Protein AF-A0A535J1W7-F1 (afdb_monomer)

Structure (mmCIF, N/CA/C/O backbone):
data_AF-A0A535J1W7-F1
#
_entry.id   AF-A0A535J1W7-F1
#
loop_
_atom_site.group_PDB
_atom_site.id
_atom_site.type_symbol
_atom_site.label_atom_id
_atom_site.label_alt_id
_atom_site.label_comp_id
_atom_site.label_asym_id
_atom_site.label_entity_id
_atom_site.label_seq_id
_atom_site.pdbx_PDB_ins_code
_atom_site.Cartn_x
_atom_site.Cartn_y
_atom_site.Cartn_z
_atom_site.occupancy
_atom_site.B_iso_or_equiv
_atom_site.auth_seq_id
_atom_site.auth_comp_id
_atom_site.auth_asym_id
_atom_site.auth_atom_id
_atom_site.pdbx_PDB_model_num
ATOM 1 N N . MET A 1 1 ? 0.286 21.552 0.165 1.00 42.44 1 MET A N 1
ATOM 2 C CA . MET A 1 1 ? -0.221 20.224 0.561 1.00 42.44 1 MET A CA 1
ATOM 3 C C . MET A 1 1 ? 0.579 19.202 -0.212 1.00 42.44 1 MET A C 1
ATOM 5 O O . MET A 1 1 ? 0.486 19.182 -1.432 1.00 42.44 1 MET A O 1
ATOM 9 N N . THR A 1 2 ? 1.452 18.462 0.459 1.00 53.16 2 THR A N 1
ATOM 10 C CA . THR A 1 2 ? 2.252 17.411 -0.177 1.00 53.16 2 THR A CA 1
ATOM 11 C C . THR A 1 2 ? 1.302 16.266 -0.505 1.00 53.16 2 THR A C 1
ATOM 13 O O . THR A 1 2 ? 0.638 15.758 0.391 1.00 53.16 2 THR A O 1
ATOM 16 N N . VAL A 1 3 ? 1.141 15.932 -1.783 1.00 57.88 3 VAL A N 1
ATOM 17 C CA . VAL A 1 3 ? 0.256 14.837 -2.194 1.00 57.88 3 VAL A CA 1
ATOM 18 C C . VAL A 1 3 ? 0.990 13.526 -1.925 1.00 57.88 3 VAL A C 1
ATOM 20 O O . VAL A 1 3 ? 2.081 13.322 -2.459 1.00 57.88 3 VAL A O 1
ATOM 23 N N . ASP A 1 4 ? 0.421 12.660 -1.088 1.00 74.56 4 ASP A N 1
ATOM 24 C CA . ASP A 1 4 ? 0.937 11.307 -0.886 1.00 74.56 4 ASP A CA 1
ATOM 25 C C . ASP A 1 4 ? 0.545 10.434 -2.090 1.00 74.56 4 ASP A C 1
ATOM 27 O O . ASP A 1 4 ? -0.638 10.255 -2.388 1.00 74.56 4 ASP A O 1
ATOM 31 N N . LEU A 1 5 ? 1.533 9.898 -2.807 1.00 85.44 5 LEU A N 1
ATOM 32 C CA . LEU A 1 5 ? 1.308 8.945 -3.895 1.00 85.44 5 LEU A CA 1
ATOM 33 C C . LEU A 1 5 ? 1.336 7.513 -3.352 1.00 85.44 5 LEU A C 1
ATOM 35 O O . LEU A 1 5 ? 2.269 7.126 -2.644 1.00 85.44 5 LEU A O 1
ATOM 39 N N . LEU A 1 6 ? 0.345 6.703 -3.729 1.00 90.12 6 LEU A N 1
ATOM 40 C CA . LEU A 1 6 ? 0.292 5.282 -3.387 1.00 90.12 6 LEU A CA 1
ATOM 41 C C . LEU A 1 6 ? 0.678 4.417 -4.580 1.00 90.12 6 LEU A C 1
ATOM 43 O O . LEU A 1 6 ? -0.011 4.401 -5.601 1.00 90.12 6 LEU A O 1
ATOM 47 N N . GLN A 1 7 ? 1.718 3.611 -4.399 1.00 91.75 7 GLN A N 1
ATOM 48 C CA . GLN A 1 7 ? 2.090 2.577 -5.352 1.00 91.75 7 GLN A CA 1
ATOM 49 C C . GLN A 1 7 ? 1.651 1.217 -4.809 1.00 91.75 7 GLN A C 1
ATOM 51 O O . GLN A 1 7 ? 2.288 0.653 -3.918 1.00 91.75 7 GLN A O 1
ATOM 56 N N . CYS A 1 8 ? 0.517 0.730 -5.316 1.00 92.44 8 CYS A N 1
ATOM 57 C CA . CYS A 1 8 ? -0.108 -0.511 -4.866 1.00 92.44 8 CYS A CA 1
ATOM 58 C C . CYS A 1 8 ? 0.369 -1.720 -5.677 1.00 92.44 8 CYS A C 1
ATOM 60 O O . CYS A 1 8 ? 0.483 -1.637 -6.904 1.00 92.44 8 CYS A O 1
ATOM 62 N N . PHE A 1 9 ? 0.592 -2.829 -4.974 1.00 91.06 9 PHE A N 1
ATOM 63 C CA . PHE A 1 9 ? 0.962 -4.131 -5.510 1.00 91.06 9 PHE A CA 1
ATOM 64 C C . PHE A 1 9 ? -0.003 -5.204 -4.972 1.00 91.06 9 PHE A C 1
ATOM 66 O O . PHE A 1 9 ? -0.210 -5.256 -3.752 1.00 91.06 9 PHE A O 1
ATOM 73 N N . PRO A 1 10 ? -0.561 -6.065 -5.839 1.00 90.81 10 PRO A N 1
ATOM 74 C CA . PRO A 1 10 ? -0.296 -6.137 -7.279 1.00 90.81 10 PRO A CA 1
ATOM 75 C C . PRO A 1 10 ? -0.945 -4.970 -8.058 1.00 90.81 10 PRO A C 1
ATOM 77 O O . PRO A 1 10 ? -1.846 -4.293 -7.561 1.00 90.81 10 PRO A O 1
ATOM 80 N N . HIS A 1 11 ? -0.404 -4.644 -9.237 1.00 86.62 11 HIS A N 1
ATOM 81 C CA . HIS A 1 11 ? -0.800 -3.439 -9.986 1.00 86.62 11 HIS A CA 1
ATOM 82 C C . HIS A 1 11 ? -2.180 -3.546 -10.647 1.00 86.62 11 HIS A C 1
ATOM 84 O O . HIS A 1 11 ? -2.820 -2.519 -10.880 1.00 86.62 11 HIS A O 1
ATOM 90 N N . ASP A 1 12 ? -2.610 -4.769 -10.924 1.00 86.94 12 ASP A N 1
ATOM 91 C CA . ASP A 1 12 ? -3.843 -5.181 -11.591 1.00 86.94 12 ASP A CA 1
ATOM 92 C C . ASP A 1 12 ? -5.008 -5.436 -10.618 1.00 86.94 12 ASP A C 1
ATOM 94 O O . ASP A 1 12 ? -6.067 -5.897 -11.036 1.00 86.94 12 ASP A O 1
ATOM 98 N N . ASP A 1 13 ? -4.854 -5.087 -9.335 1.00 91.06 13 ASP A N 1
ATOM 99 C CA . ASP A 1 13 ? -5.930 -5.121 -8.341 1.00 91.06 13 ASP A CA 1
ATOM 100 C C . ASP A 1 13 ? -6.522 -3.711 -8.108 1.00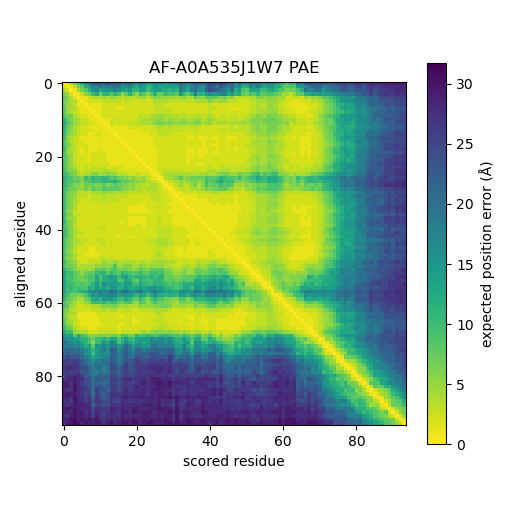 91.06 13 ASP A C 1
ATOM 102 O O . ASP A 1 13 ? -6.076 -2.962 -7.223 1.00 91.06 13 ASP A O 1
ATOM 106 N N . PRO A 1 14 ? -7.539 -3.301 -8.895 1.00 92.94 14 PRO A N 1
ATOM 107 C CA . PRO A 1 14 ? -8.156 -1.986 -8.757 1.00 92.94 14 PRO A CA 1
ATOM 108 C C . PRO A 1 14 ? -8.968 -1.844 -7.463 1.00 92.94 14 PRO A C 1
ATOM 110 O O . PRO A 1 14 ? -9.084 -0.734 -6.941 1.00 92.94 14 PRO A O 1
ATOM 113 N N . ALA A 1 15 ? -9.513 -2.938 -6.920 1.00 94.50 15 ALA A N 1
ATOM 114 C CA . ALA A 1 15 ? -10.317 -2.909 -5.699 1.00 94.50 15 ALA A CA 1
ATOM 115 C C . ALA A 1 15 ? -9.446 -2.597 -4.474 1.00 94.50 15 ALA A C 1
ATOM 117 O O . ALA A 1 15 ? -9.803 -1.761 -3.632 1.00 94.50 15 ALA A O 1
ATOM 118 N N . PHE A 1 16 ? -8.263 -3.209 -4.411 1.00 94.44 16 PHE A N 1
ATOM 119 C CA . PHE A 1 16 ? -7.268 -2.917 -3.390 1.00 94.44 16 PHE A CA 1
ATOM 120 C C . PHE A 1 16 ? -6.772 -1.473 -3.479 1.00 94.44 16 PHE A C 1
ATOM 122 O O . PHE A 1 16 ? -6.788 -0.755 -2.474 1.00 94.44 16 PHE A O 1
ATOM 129 N N . ARG A 1 17 ? -6.414 -1.013 -4.686 1.00 94.81 17 ARG A N 1
ATOM 130 C CA . ARG A 1 17 ? -5.989 0.375 -4.924 1.00 94.81 17 ARG A CA 1
ATOM 131 C C . ARG A 1 17 ? -7.051 1.374 -4.461 1.00 94.81 17 ARG A C 1
ATOM 133 O O . ARG A 1 17 ? -6.745 2.269 -3.675 1.00 94.81 17 ARG A O 1
ATOM 140 N N . ALA A 1 18 ? -8.303 1.188 -4.876 1.00 94.62 18 ALA A N 1
ATOM 141 C CA . ALA A 1 18 ? -9.403 2.070 -4.494 1.00 94.62 18 ALA A CA 1
ATOM 142 C C . ALA A 1 18 ? -9.630 2.094 -2.973 1.00 94.62 18 ALA A C 1
ATOM 144 O O . ALA A 1 18 ? -9.902 3.154 -2.402 1.00 94.62 18 ALA A O 1
ATOM 145 N N . SER A 1 19 ? -9.475 0.947 -2.304 1.00 94.81 19 SER A N 1
ATOM 146 C CA 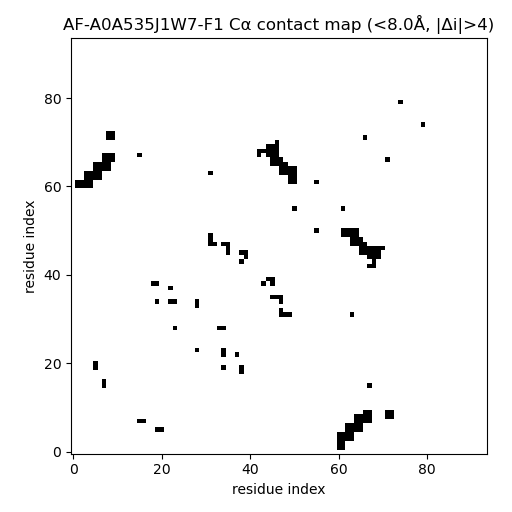. SER A 1 19 ? -9.565 0.845 -0.843 1.00 94.81 19 SER A CA 1
ATOM 147 C C . SER A 1 19 ? -8.463 1.658 -0.153 1.00 94.81 19 SER A C 1
ATOM 149 O O . SER A 1 19 ? -8.750 2.450 0.747 1.00 94.81 19 SER A O 1
ATOM 151 N N . ALA A 1 20 ? -7.211 1.505 -0.594 1.00 93.56 20 ALA A N 1
ATOM 152 C CA . ALA A 1 20 ? -6.065 2.217 -0.030 1.00 93.56 20 ALA A CA 1
ATOM 153 C C . ALA A 1 20 ? -6.174 3.736 -0.235 1.00 93.56 20 ALA A C 1
ATOM 155 O O . ALA A 1 20 ? -5.998 4.506 0.710 1.00 93.56 20 ALA A O 1
ATOM 156 N N . GLU A 1 21 ? -6.543 4.170 -1.439 1.00 92.44 21 GLU A N 1
ATOM 157 C CA . GLU A 1 21 ? -6.744 5.586 -1.743 1.00 92.44 21 GLU A CA 1
ATOM 158 C C . GLU A 1 21 ? -7.919 6.198 -0.973 1.00 92.44 21 GLU A C 1
ATOM 160 O O . GLU A 1 21 ? -7.846 7.344 -0.536 1.00 92.44 21 GLU A O 1
ATOM 165 N N . THR A 1 22 ? -9.010 5.451 -0.784 1.00 92.88 22 THR A N 1
ATOM 166 C CA . THR A 1 22 ? -10.159 5.926 -0.000 1.00 92.88 22 THR A CA 1
ATOM 167 C C . THR A 1 22 ? -9.766 6.156 1.453 1.00 92.88 22 THR A C 1
ATOM 169 O O . THR A 1 22 ? -10.100 7.198 2.014 1.00 92.88 22 THR A O 1
ATOM 172 N N . LEU A 1 23 ? -8.998 5.236 2.044 1.00 91.88 23 LEU A N 1
ATOM 173 C CA . LEU A 1 23 ? -8.472 5.404 3.398 1.00 91.88 23 LEU A CA 1
ATOM 174 C C . LEU A 1 23 ? -7.558 6.629 3.500 1.00 91.88 23 LEU A C 1
ATOM 176 O O . LEU A 1 23 ? -7.723 7.417 4.429 1.00 91.88 23 LEU A O 1
ATOM 180 N N . LEU A 1 24 ? -6.668 6.831 2.525 1.00 88.12 24 LEU A N 1
ATOM 181 C CA . LEU A 1 24 ? -5.780 7.994 2.474 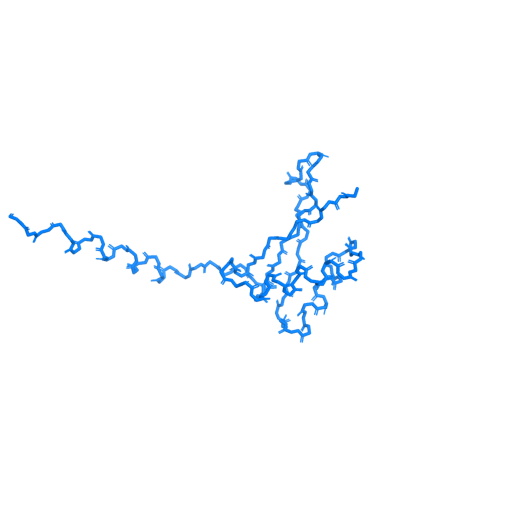1.00 88.12 24 LEU A CA 1
ATOM 182 C C . LEU A 1 24 ? -6.541 9.321 2.297 1.00 88.12 24 LEU A C 1
ATOM 184 O O . LEU A 1 24 ? -6.186 10.313 2.916 1.00 88.12 24 LEU A O 1
ATOM 188 N N . ARG A 1 25 ? -7.610 9.362 1.492 1.00 86.19 25 ARG A N 1
ATOM 189 C CA . ARG A 1 25 ? -8.427 10.580 1.315 1.00 86.19 25 ARG A CA 1
ATOM 190 C C . ARG A 1 25 ? -9.323 10.879 2.516 1.00 86.19 25 ARG A C 1
ATOM 192 O O . ARG A 1 25 ? -9.593 12.038 2.805 1.00 86.19 25 ARG A O 1
ATOM 199 N N . SER A 1 26 ? -9.803 9.840 3.199 1.00 85.19 26 SER A N 1
ATOM 200 C CA . SER A 1 26 ? -10.719 9.970 4.342 1.00 85.19 26 SER A CA 1
ATOM 201 C C . SER A 1 26 ? -10.059 10.497 5.621 1.00 85.19 26 SER A C 1
ATOM 203 O O . SER A 1 26 ? -10.758 10.859 6.565 1.00 85.19 26 SER A O 1
ATOM 205 N N . SER A 1 27 ? -8.726 10.534 5.678 1.00 77.44 27 SER A N 1
ATOM 206 C CA . SER A 1 27 ? -7.978 10.983 6.851 1.00 77.44 27 SER A CA 1
ATOM 207 C C . SER A 1 27 ? -6.596 11.482 6.468 1.00 77.44 27 SER A C 1
ATOM 209 O O . SER A 1 27 ? -5.926 10.845 5.667 1.00 77.44 27 SER A O 1
ATOM 211 N N . VAL A 1 28 ? -6.134 12.546 7.118 1.00 78.62 28 VAL A N 1
ATOM 212 C CA . VAL A 1 28 ? -4.723 12.944 7.056 1.00 78.62 28 VAL A CA 1
ATOM 213 C C . VAL A 1 28 ? -3.907 11.872 7.781 1.00 78.62 28 VAL A C 1
ATOM 215 O O . VAL A 1 28 ? -4.099 11.671 8.979 1.00 78.62 28 VAL A O 1
ATOM 218 N N . LEU A 1 29 ? -3.072 11.134 7.046 1.00 81.31 29 LEU A N 1
ATOM 219 C CA . LEU A 1 29 ? -2.226 10.065 7.582 1.00 81.31 29 LEU A CA 1
ATOM 220 C C . LEU A 1 29 ? -0.756 10.460 7.417 1.00 81.31 29 LEU A C 1
ATOM 222 O O . LEU A 1 29 ? -0.244 10.493 6.303 1.00 81.31 29 LEU A O 1
ATOM 226 N N . ASP A 1 30 ? -0.052 10.696 8.522 1.00 82.38 30 ASP A N 1
ATOM 227 C CA . ASP A 1 30 ? 1.374 11.058 8.487 1.00 82.38 30 ASP A CA 1
ATOM 228 C C . ASP A 1 30 ? 2.306 9.836 8.604 1.00 82.38 30 ASP A C 1
ATOM 230 O O . ASP A 1 30 ? 3.482 9.880 8.200 1.00 82.38 30 ASP A O 1
ATOM 234 N N . ASP A 1 31 ? 1.783 8.711 9.102 1.00 85.75 31 ASP A N 1
ATOM 235 C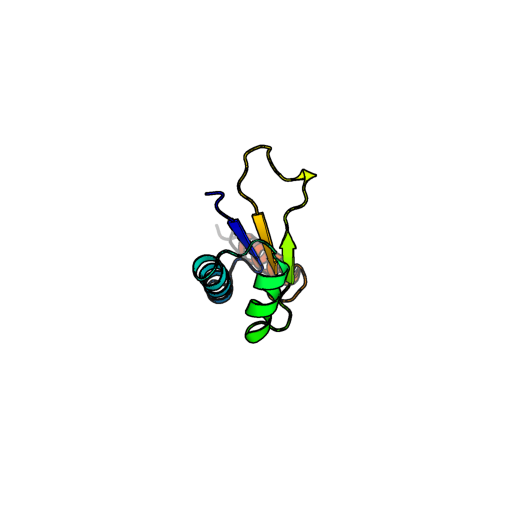 CA . ASP A 1 31 ? 2.513 7.458 9.300 1.00 85.75 31 ASP A CA 1
ATOM 236 C C . ASP A 1 31 ? 1.932 6.313 8.438 1.00 85.75 31 ASP A C 1
ATOM 238 O O . ASP A 1 31 ? 0.763 5.947 8.601 1.00 85.75 31 ASP A O 1
ATOM 242 N N . PRO A 1 32 ? 2.735 5.664 7.566 1.00 89.50 32 PRO A N 1
ATOM 243 C CA . PRO A 1 32 ? 2.305 4.471 6.829 1.00 89.50 32 PRO A CA 1
ATOM 244 C C . PRO A 1 32 ? 1.785 3.330 7.721 1.00 89.50 32 PRO A C 1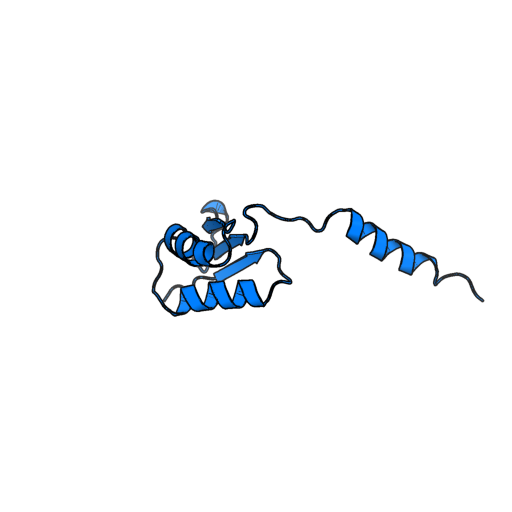
ATOM 246 O O . PRO A 1 32 ? 0.987 2.510 7.259 1.00 89.50 32 PRO A O 1
ATOM 249 N N . ARG A 1 33 ? 2.198 3.252 8.996 1.00 90.38 33 ARG A N 1
ATOM 250 C CA . ARG A 1 33 ? 1.698 2.229 9.932 1.00 90.38 33 ARG A CA 1
ATOM 251 C C . ARG A 1 33 ? 0.197 2.353 10.181 1.00 90.38 33 ARG A C 1
ATOM 253 O O . ARG A 1 33 ? -0.465 1.330 10.355 1.00 90.38 33 ARG A O 1
ATOM 260 N N . GLU A 1 34 ? -0.346 3.565 10.161 1.00 92.44 34 GLU A N 1
ATOM 261 C CA . GLU A 1 34 ? -1.778 3.791 10.354 1.00 92.44 34 GLU A CA 1
ATOM 262 C C . GLU A 1 34 ? -2.588 3.281 9.161 1.00 92.44 34 GLU A C 1
ATOM 264 O O . GLU A 1 34 ? -3.571 2.555 9.342 1.00 92.44 34 GLU A O 1
ATOM 269 N N . LEU A 1 35 ? -2.136 3.579 7.936 1.00 92.62 35 LEU A N 1
ATOM 270 C CA . LEU A 1 35 ? -2.750 3.035 6.724 1.00 92.62 35 LEU A CA 1
ATOM 271 C C . LEU A 1 35 ? -2.702 1.503 6.733 1.00 92.62 35 LEU A C 1
ATOM 273 O O . LEU A 1 35 ? -3.704 0.852 6.439 1.00 92.62 35 LEU A O 1
ATOM 277 N N . GLN A 1 36 ? -1.567 0.924 7.139 1.00 94.25 36 GLN A N 1
ATOM 278 C CA . GLN A 1 36 ? -1.405 -0.525 7.242 1.00 94.25 36 GLN A CA 1
ATOM 279 C C . GLN A 1 36 ? -2.425 -1.154 8.196 1.00 94.25 36 GLN A C 1
ATOM 281 O O . GLN A 1 36 ? -3.072 -2.136 7.842 1.00 94.25 36 GLN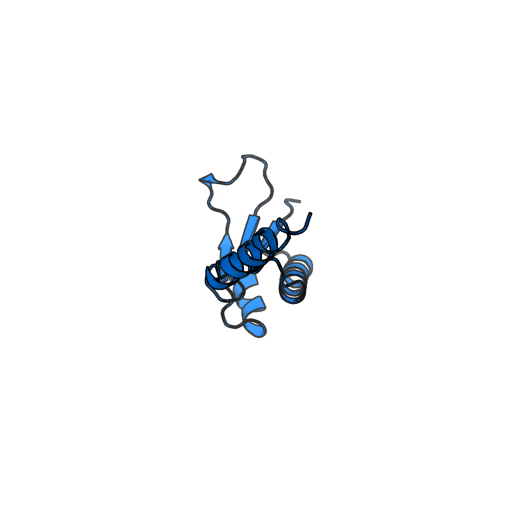 A O 1
ATOM 286 N N . GLN A 1 37 ? -2.591 -0.604 9.401 1.00 95.00 37 GLN A N 1
ATOM 287 C CA . GLN A 1 37 ? -3.541 -1.138 10.384 1.00 95.00 37 GLN A CA 1
ATOM 288 C C . GLN A 1 37 ? -4.983 -1.114 9.871 1.00 95.00 37 GLN A C 1
ATOM 290 O O . GLN A 1 37 ? -5.746 -2.046 10.126 1.00 95.00 37 GLN A O 1
ATOM 295 N N . ARG A 1 38 ? -5.361 -0.067 9.130 1.00 94.88 38 ARG A N 1
ATOM 296 C CA . ARG A 1 38 ? -6.702 0.046 8.548 1.00 94.88 38 ARG A CA 1
ATOM 297 C C . ARG A 1 38 ? -6.900 -0.923 7.388 1.00 94.88 38 ARG A C 1
ATOM 299 O O . ARG A 1 38 ? -7.920 -1.606 7.359 1.00 94.88 38 ARG A O 1
ATOM 306 N N . LEU A 1 39 ? -5.919 -1.037 6.490 1.00 94.75 39 LEU A N 1
ATOM 307 C CA . LEU A 1 39 ? -5.959 -1.992 5.380 1.00 94.75 39 LEU A CA 1
ATOM 308 C C . LEU A 1 39 ? -6.066 -3.436 5.873 1.00 94.75 39 LEU A C 1
ATOM 310 O O . LEU A 1 39 ? -6.835 -4.207 5.308 1.00 94.75 39 LEU A O 1
ATOM 314 N N . ARG A 1 40 ? -5.386 -3.784 6.973 1.00 95.81 40 ARG A N 1
ATOM 315 C CA . ARG A 1 40 ? -5.418 -5.133 7.562 1.00 95.81 40 ARG A CA 1
ATOM 316 C C . ARG A 1 40 ? -6.785 -5.612 8.041 1.00 95.81 40 ARG A C 1
ATOM 318 O O . ARG A 1 40 ? -6.946 -6.804 8.269 1.00 95.81 40 ARG A O 1
ATOM 325 N N . ARG A 1 41 ? -7.775 -4.722 8.151 1.00 95.56 41 ARG A N 1
ATOM 326 C CA . ARG A 1 41 ? -9.164 -5.110 8.446 1.00 95.56 41 ARG A CA 1
ATOM 327 C C . ARG A 1 41 ? -9.810 -5.879 7.293 1.00 95.56 41 ARG A C 1
ATOM 329 O O . ARG A 1 41 ? -10.627 -6.753 7.552 1.00 95.56 41 ARG A O 1
ATOM 336 N N . SER A 1 42 ? -9.424 -5.568 6.055 1.00 95.38 42 SER A N 1
ATOM 337 C CA . SER A 1 42 ? -9.942 -6.214 4.839 1.00 95.38 42 SER A CA 1
ATOM 338 C C . SER A 1 42 ? -8.882 -7.043 4.109 1.00 95.38 42 SER A C 1
ATOM 340 O O . SER A 1 42 ? -9.220 -7.993 3.416 1.00 95.38 42 SER A O 1
ATOM 342 N N . TYR A 1 43 ? -7.602 -6.707 4.287 1.00 94.94 43 TYR A N 1
ATOM 343 C CA . TYR A 1 43 ? -6.450 -7.342 3.643 1.00 94.94 43 TYR A CA 1
ATOM 344 C C . TYR A 1 43 ? -5.424 -7.731 4.720 1.00 94.94 43 TYR A C 1
ATOM 346 O O . TYR A 1 43 ? -4.478 -6.977 4.961 1.00 94.94 43 TYR A O 1
ATOM 354 N N . PRO A 1 44 ? -5.601 -8.868 5.421 1.00 95.19 44 PRO A N 1
ATOM 355 C CA . PRO A 1 44 ? -4.859 -9.194 6.648 1.00 95.19 44 PRO A CA 1
ATOM 356 C C . PRO A 1 44 ? -3.333 -9.172 6.508 1.00 95.19 44 PRO A C 1
ATOM 358 O O . PRO A 1 44 ? -2.622 -8.824 7.453 1.00 95.19 44 PRO A O 1
ATOM 361 N N . ASN A 1 45 ? -2.835 -9.485 5.312 1.00 95.00 45 ASN A N 1
ATOM 362 C CA . ASN A 1 45 ? -1.409 -9.538 5.009 1.00 95.00 45 ASN A CA 1
ATOM 363 C C . ASN A 1 45 ? -0.834 -8.194 4.540 1.00 95.00 45 ASN A C 1
ATOM 365 O O . ASN A 1 45 ? 0.366 -8.103 4.291 1.00 95.00 45 ASN A O 1
ATOM 369 N N . ALA A 1 46 ? -1.645 -7.134 4.468 1.00 95.19 46 ALA A N 1
ATOM 370 C CA . ALA A 1 46 ? -1.211 -5.870 3.901 1.00 95.19 46 ALA A CA 1
ATOM 371 C C . ALA A 1 46 ? -0.016 -5.270 4.656 1.00 95.19 46 ALA A C 1
ATOM 373 O O . ALA A 1 46 ? 0.046 -5.257 5.896 1.00 95.19 46 ALA A O 1
ATOM 374 N N . VAL A 1 47 ? 0.931 -4.739 3.887 1.00 94.62 47 VAL A N 1
ATOM 375 C CA . VAL A 1 47 ? 2.133 -4.060 4.375 1.00 94.62 47 VAL A CA 1
ATOM 376 C C . VAL A 1 47 ? 2.272 -2.725 3.661 1.00 94.62 47 VAL A C 1
ATOM 378 O O . VAL A 1 47 ? 2.206 -2.656 2.437 1.00 94.62 47 VAL A O 1
ATOM 381 N N . VAL A 1 48 ? 2.511 -1.663 4.428 1.00 92.94 48 VAL A N 1
ATOM 382 C CA . VAL A 1 48 ? 2.753 -0.321 3.887 1.00 92.94 48 VAL A CA 1
ATOM 383 C C . VAL A 1 48 ? 4.168 0.101 4.245 1.00 92.94 48 VAL A C 1
ATOM 385 O O . VAL A 1 48 ? 4.583 0.033 5.404 1.00 92.94 48 VAL A O 1
ATOM 388 N N . ARG A 1 49 ? 4.931 0.535 3.245 1.00 90.50 49 ARG A N 1
ATOM 389 C CA . ARG A 1 49 ? 6.310 0.993 3.401 1.00 90.50 49 ARG A CA 1
ATOM 390 C C . ARG A 1 49 ? 6.447 2.400 2.859 1.00 90.50 49 ARG A C 1
ATOM 392 O O . ARG A 1 49 ? 5.995 2.710 1.763 1.00 90.50 49 ARG A O 1
ATOM 399 N N . ARG A 1 50 ? 7.132 3.246 3.620 1.00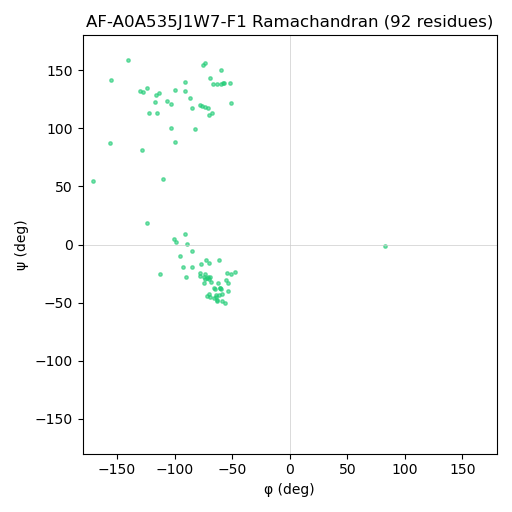 89.19 50 ARG A N 1
ATOM 400 C CA . ARG A 1 50 ? 7.542 4.562 3.139 1.00 89.19 50 ARG A CA 1
ATOM 401 C C . ARG A 1 50 ? 8.618 4.387 2.069 1.00 89.19 50 ARG A C 1
ATOM 403 O O . ARG A 1 50 ? 9.465 3.502 2.204 1.00 89.19 50 ARG A O 1
ATOM 410 N N . GLN A 1 51 ? 8.611 5.232 1.044 1.00 86.19 51 GLN A N 1
ATOM 411 C CA . GLN A 1 51 ? 9.734 5.310 0.120 1.00 86.19 51 GLN A CA 1
ATOM 412 C C . GLN A 1 51 ? 11.021 5.632 0.886 1.00 86.19 51 GLN A C 1
ATOM 414 O O . GLN A 1 51 ? 11.028 6.428 1.831 1.00 86.19 51 GLN A O 1
ATOM 419 N N . HIS A 1 52 ? 12.105 4.967 0.490 1.00 78.94 52 HIS A N 1
ATOM 420 C CA . HIS A 1 52 ? 13.409 5.171 1.099 1.00 78.94 52 HIS A CA 1
ATOM 421 C C . HIS A 1 52 ? 13.880 6.620 0.873 1.00 78.94 52 HIS A C 1
ATOM 423 O O . HIS A 1 52 ? 13.747 7.102 -0.252 1.00 78.94 52 HIS A O 1
ATOM 429 N N . PRO A 1 53 ? 14.474 7.304 1.872 1.00 72.12 53 PRO A N 1
ATOM 430 C CA . PRO A 1 53 ? 14.910 8.699 1.737 1.00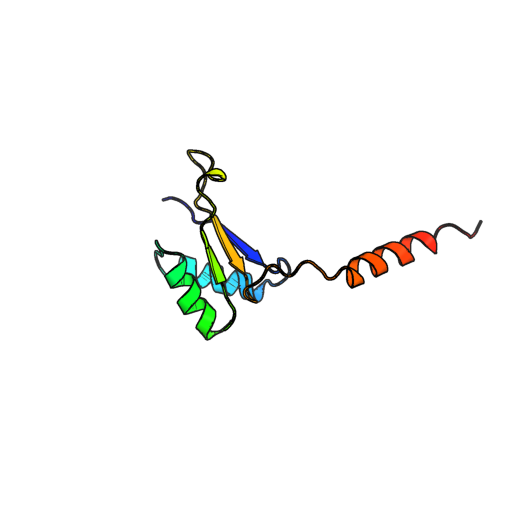 72.12 53 PRO A CA 1
ATOM 431 C C . PRO A 1 53 ? 15.838 8.961 0.543 1.00 72.12 53 PRO A C 1
ATOM 433 O O . PRO A 1 53 ? 15.748 10.005 -0.083 1.00 72.12 53 PRO A O 1
ATOM 436 N N . LEU A 1 54 ? 16.684 7.991 0.183 1.00 73.94 54 LEU A N 1
ATOM 437 C CA . LEU A 1 54 ? 17.587 8.094 -0.976 1.00 73.94 54 LEU A CA 1
ATOM 438 C C . LEU A 1 54 ? 16.875 8.057 -2.338 1.00 73.94 54 LEU A C 1
ATOM 440 O O . LEU A 1 54 ? 17.482 8.390 -3.346 1.00 73.94 54 LEU A O 1
ATOM 444 N N . ALA A 1 55 ? 15.614 7.625 -2.378 1.00 72.12 55 ALA A N 1
ATOM 445 C CA . ALA A 1 55 ? 14.786 7.612 -3.583 1.00 72.12 55 ALA A CA 1
ATOM 446 C C . ALA A 1 55 ? 13.841 8.826 -3.656 1.00 72.12 55 ALA A C 1
ATOM 448 O O . ALA A 1 55 ? 13.039 8.925 -4.583 1.00 72.12 55 ALA A O 1
ATOM 449 N N . VAL A 1 56 ? 13.912 9.732 -2.675 1.00 72.75 56 VAL A N 1
ATOM 450 C CA . VAL A 1 56 ? 13.134 10.971 -2.652 1.00 72.75 56 VAL A CA 1
ATOM 451 C C . VAL A 1 56 ? 13.886 12.019 -3.470 1.00 72.75 56 VAL A C 1
ATOM 453 O O . VAL A 1 56 ? 15.004 12.397 -3.129 1.00 72.75 56 VAL A O 1
ATOM 456 N N . LEU A 1 57 ? 13.273 12.498 -4.552 1.00 70.69 57 LEU A N 1
ATOM 457 C CA . LEU A 1 57 ? 13.697 13.745 -5.195 1.00 70.69 57 LEU A CA 1
ATOM 458 C C . LEU A 1 57 ? 13.407 14.898 -4.227 1.00 70.69 57 LEU A C 1
ATOM 460 O O . LEU A 1 57 ? 12.348 14.891 -3.609 1.00 70.69 57 LEU A O 1
ATOM 464 N N . SER A 1 58 ? 14.320 15.865 -4.090 1.00 65.56 58 SER A N 1
ATOM 465 C CA . SER A 1 58 ? 14.298 16.893 -3.030 1.00 65.56 58 SER A CA 1
ATOM 466 C C . SER A 1 58 ? 12.966 17.647 -2.858 1.00 65.56 58 SER A C 1
ATOM 468 O O . SER A 1 58 ? 12.676 18.065 -1.743 1.00 65.56 58 SER A O 1
ATOM 470 N N . ASP A 1 59 ? 12.139 17.732 -3.909 1.00 70.19 59 ASP A N 1
ATOM 471 C CA . ASP A 1 59 ? 10.796 18.346 -3.908 1.00 70.19 59 ASP A CA 1
ATOM 472 C C . ASP A 1 59 ? 9.680 17.388 -4.389 1.00 70.19 59 ASP A C 1
ATOM 474 O O . ASP A 1 59 ? 8.602 17.802 -4.818 1.00 70.19 59 ASP A O 1
ATOM 478 N N . GLY A 1 60 ? 9.947 16.083 -4.379 1.00 69.94 60 GLY A N 1
ATOM 479 C CA . GLY A 1 60 ? 9.027 15.057 -4.854 1.00 69.94 60 GLY A CA 1
ATOM 480 C C . GLY A 1 60 ? 7.872 14.786 -3.882 1.00 69.94 60 GLY A C 1
ATOM 481 O O . GLY A 1 60 ? 8.004 14.981 -2.669 1.00 69.94 60 GLY A O 1
ATOM 482 N N . PRO A 1 61 ? 6.729 14.286 -4.387 1.00 75.06 61 PRO A N 1
ATOM 483 C CA . PRO A 1 61 ? 5.654 13.806 -3.531 1.00 75.06 61 PRO A CA 1
ATOM 484 C C . PRO A 1 61 ? 6.146 12.661 -2.646 1.00 75.06 61 PRO A C 1
ATOM 486 O O . PRO A 1 61 ? 7.020 11.875 -3.022 1.00 75.06 61 PRO A O 1
ATOM 489 N N . ARG A 1 62 ? 5.549 12.529 -1.464 1.00 82.75 62 ARG A N 1
ATOM 490 C CA . ARG A 1 62 ? 5.847 11.413 -0.573 1.00 82.75 62 ARG A CA 1
ATOM 491 C C . ARG A 1 62 ? 5.199 10.156 -1.149 1.00 82.75 62 ARG A C 1
ATOM 493 O O . ARG A 1 62 ? 3.986 10.094 -1.299 1.00 82.75 62 ARG A O 1
ATOM 500 N N . VAL A 1 63 ? 6.007 9.153 -1.484 1.00 88.12 63 VAL A N 1
ATOM 501 C CA . VAL A 1 63 ? 5.501 7.890 -2.040 1.00 88.12 63 VAL A CA 1
ATOM 502 C C . VAL A 1 63 ? 5.429 6.826 -0.948 1.00 88.12 63 VAL A C 1
ATOM 504 O O . VAL A 1 63 ? 6.393 6.627 -0.198 1.00 88.12 63 VAL A O 1
ATOM 507 N N . TRP A 1 64 ? 4.307 6.112 -0.858 1.00 90.94 64 TRP A N 1
ATOM 508 C CA . TRP A 1 64 ? 4.183 4.889 -0.062 1.00 90.94 64 TRP A CA 1
ATOM 509 C C . TRP A 1 64 ? 3.954 3.682 -0.968 1.00 90.94 64 TRP A C 1
ATOM 511 O O . TRP A 1 64 ? 3.071 3.673 -1.824 1.00 90.94 64 TRP A O 1
ATOM 521 N N . TYR A 1 65 ? 4.742 2.637 -0.737 1.00 92.06 65 TYR A N 1
ATOM 522 C CA . TYR A 1 65 ? 4.567 1.332 -1.356 1.00 92.06 65 TYR A CA 1
ATOM 523 C C . TYR A 1 65 ? 3.593 0.506 -0.522 1.00 92.06 65 TYR A C 1
ATOM 525 O O . TYR A 1 65 ? 3.787 0.338 0.685 1.00 92.06 65 TYR A O 1
ATOM 533 N N . VAL A 1 66 ? 2.553 -0.009 -1.163 1.00 93.81 66 VAL A N 1
ATOM 534 C CA . VAL A 1 66 ? 1.447 -0.710 -0.514 1.00 93.81 66 VAL A CA 1
ATOM 535 C C . VAL A 1 66 ? 1.356 -2.111 -1.106 1.00 93.81 66 VAL A C 1
ATOM 537 O O . VAL A 1 66 ? 1.032 -2.271 -2.276 1.00 93.81 66 VAL A O 1
ATOM 540 N N . TYR A 1 67 ? 1.635 -3.130 -0.303 1.00 94.19 67 TYR A N 1
ATOM 541 C CA . TYR A 1 67 ? 1.613 -4.532 -0.714 1.00 94.19 67 TYR A CA 1
ATOM 542 C C . TYR A 1 67 ? 0.390 -5.207 -0.110 1.00 94.19 67 TYR A C 1
ATOM 544 O O . TYR A 1 67 ? 0.250 -5.194 1.113 1.00 94.19 67 TYR A O 1
ATOM 552 N N . ARG A 1 68 ? -0.477 -5.800 -0.935 1.00 93.94 68 ARG A N 1
ATOM 553 C CA . ARG A 1 68 ? -1.684 -6.508 -0.481 1.00 93.94 68 ARG A CA 1
ATOM 554 C C . ARG A 1 68 ? -1.350 -7.753 0.336 1.00 93.94 68 ARG A C 1
ATOM 556 O O . ARG A 1 68 ? -1.894 -7.944 1.420 1.00 93.94 68 ARG A O 1
ATOM 563 N N . ASP A 1 69 ? -0.408 -8.546 -0.164 1.00 90.31 69 ASP A N 1
ATOM 564 C CA . ASP A 1 69 ? -0.102 -9.879 0.369 1.00 90.31 69 ASP A CA 1
ATOM 565 C C . ASP A 1 69 ? 1.135 -9.891 1.284 1.00 90.31 69 ASP A C 1
ATOM 567 O O . ASP A 1 69 ? 1.554 -10.927 1.783 1.00 90.31 69 ASP A O 1
ATOM 571 N N . GLY A 1 70 ? 1.704 -8.717 1.567 1.00 79.94 70 GLY A N 1
ATOM 572 C CA . GLY A 1 70 ? 2.821 -8.556 2.503 1.00 79.94 70 GLY A CA 1
ATOM 573 C C . GLY A 1 70 ? 4.203 -8.843 1.917 1.00 79.94 70 GLY A C 1
ATOM 574 O O . GLY A 1 70 ? 5.207 -8.672 2.610 1.00 79.94 70 GLY A O 1
ATOM 575 N N . HIS A 1 71 ? 4.267 -9.224 0.645 1.00 71.69 71 HIS A N 1
ATOM 576 C CA . HIS A 1 71 ? 5.482 -9.430 -0.137 1.00 71.69 71 HIS A CA 1
ATOM 577 C C . HIS A 1 71 ? 5.267 -8.893 -1.556 1.00 71.69 71 HIS A C 1
ATOM 579 O O . HIS A 1 71 ? 4.131 -8.718 -2.003 1.00 71.69 71 HIS A O 1
ATOM 585 N N . TYR A 1 72 ? 6.363 -8.598 -2.257 1.00 59.22 72 TYR A N 1
ATOM 586 C CA . TYR A 1 72 ? 6.300 -8.341 -3.690 1.00 59.22 72 TYR A CA 1
ATOM 587 C C . TYR A 1 72 ? 5.989 -9.668 -4.384 1.00 59.22 72 TYR A C 1
ATOM 589 O O . TYR A 1 72 ? 6.812 -10.580 -4.356 1.00 59.22 72 TYR A O 1
ATOM 597 N N . VAL A 1 73 ? 4.791 -9.788 -4.952 1.00 57.81 73 VAL A N 1
ATOM 598 C CA . VAL A 1 73 ? 4.462 -10.893 -5.851 1.00 57.81 73 VAL A CA 1
ATOM 599 C C . VAL A 1 73 ? 5.019 -10.481 -7.212 1.00 57.81 73 VAL A C 1
ATOM 601 O O . VAL A 1 73 ? 4.440 -9.631 -7.887 1.00 57.81 73 VAL A O 1
ATOM 604 N N . THR A 1 74 ? 6.200 -10.986 -7.578 1.00 53.94 74 THR A N 1
ATOM 605 C CA . THR A 1 74 ? 6.586 -11.026 -8.997 1.00 53.94 74 THR A CA 1
ATOM 606 C C . THR A 1 74 ? 5.509 -11.831 -9.721 1.00 53.94 74 THR A C 1
ATOM 608 O O . THR A 1 74 ? 5.101 -12.848 -9.154 1.00 53.94 74 THR A O 1
ATOM 611 N N . PRO A 1 75 ? 5.048 -11.450 -10.930 1.00 52.41 75 PRO A N 1
ATOM 612 C CA . PRO A 1 75 ? 4.325 -12.417 -11.750 1.00 52.41 75 PRO A CA 1
ATOM 613 C C . PRO A 1 75 ? 5.204 -13.667 -11.810 1.00 52.41 75 PRO A C 1
ATOM 615 O O . PRO A 1 75 ? 6.397 -13.562 -12.110 1.00 52.41 75 PRO A O 1
ATOM 618 N N . SER A 1 76 ? 4.663 -14.801 -11.371 1.00 49.19 76 SER A N 1
ATOM 619 C CA . SER A 1 76 ? 5.390 -16.064 -11.341 1.00 49.19 76 SER A CA 1
ATOM 620 C C . SER A 1 76 ? 5.988 -16.289 -12.730 1.00 49.19 76 SER A C 1
ATOM 622 O O . SER A 1 76 ? 5.304 -16.035 -13.724 1.00 49.19 76 SER A O 1
ATOM 624 N N . ASP A 1 77 ? 7.233 -16.766 -12.827 1.00 47.41 77 ASP A N 1
ATOM 625 C CA . ASP A 1 77 ? 7.898 -17.060 -14.111 1.00 47.41 77 ASP A CA 1
ATOM 626 C C . ASP A 1 77 ? 7.012 -17.879 -15.082 1.00 47.41 77 ASP A C 1
ATOM 628 O O . ASP A 1 77 ? 7.158 -17.784 -16.298 1.00 47.41 77 ASP A O 1
ATOM 632 N N . GLU A 1 78 ? 6.035 -18.613 -14.543 1.00 46.97 78 GLU A N 1
ATOM 633 C CA . GLU A 1 78 ? 4.973 -19.373 -15.213 1.00 46.97 78 GLU A CA 1
ATOM 634 C C . GLU A 1 78 ? 4.139 -18.549 -16.221 1.00 46.97 78 GLU A C 1
ATOM 636 O O . GLU A 1 78 ? 3.833 -19.037 -17.310 1.00 46.97 78 GLU A O 1
ATOM 641 N N . GLU A 1 79 ? 3.807 -17.290 -15.913 1.00 49.00 79 GLU A N 1
ATOM 642 C CA . GLU A 1 79 ? 3.022 -16.418 -16.807 1.00 49.00 79 GLU A CA 1
ATOM 643 C C . GLU A 1 79 ? 3.867 -15.826 -17.948 1.00 49.00 79 GLU A C 1
ATOM 645 O O . GLU A 1 79 ? 3.349 -15.542 -19.031 1.00 49.00 79 GLU A O 1
ATOM 650 N N . MET A 1 80 ? 5.187 -15.709 -17.764 1.00 46.44 80 MET A N 1
ATOM 651 C CA . MET A 1 80 ? 6.096 -15.201 -18.799 1.00 46.44 80 MET A CA 1
ATOM 652 C C . MET A 1 80 ? 6.336 -16.232 -19.918 1.00 46.44 80 MET A C 1
ATOM 654 O O . MET A 1 80 ? 6.536 -15.862 -21.080 1.00 46.44 80 MET A O 1
ATOM 658 N N . VAL A 1 81 ? 6.242 -17.531 -19.604 1.00 46.38 81 VAL A N 1
ATOM 659 C CA . VAL A 1 81 ? 6.390 -18.613 -20.595 1.00 46.38 81 VAL A CA 1
ATOM 660 C C . VAL A 1 81 ? 5.168 -18.727 -21.515 1.00 46.38 81 VAL A C 1
ATOM 662 O O . VAL A 1 81 ? 5.313 -19.062 -22.691 1.00 46.38 81 VAL A O 1
ATOM 665 N N . ALA A 1 82 ? 3.971 -18.374 -21.032 1.00 48.34 82 ALA A N 1
ATOM 666 C CA . ALA A 1 82 ? 2.742 -18.419 -21.831 1.00 48.34 82 ALA A CA 1
ATOM 667 C C . ALA A 1 82 ? 2.682 -17.317 -22.908 1.00 48.34 82 ALA A C 1
ATOM 669 O O . ALA A 1 82 ? 2.112 -17.527 -23.979 1.00 48.34 82 ALA A O 1
ATOM 670 N N . SER A 1 83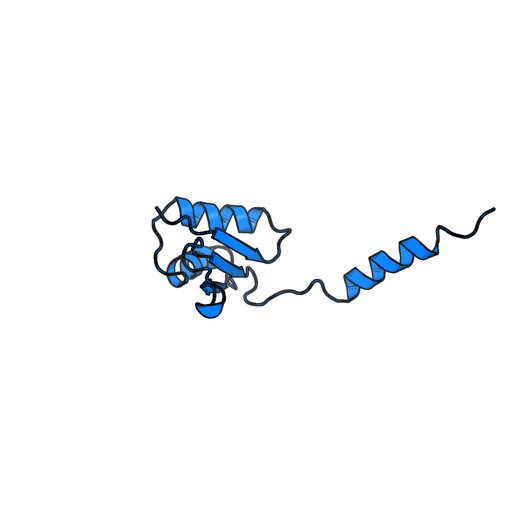 ? 3.323 -16.165 -22.673 1.00 44.50 83 SER A N 1
ATOM 671 C CA . SER A 1 83 ? 3.385 -15.076 -23.660 1.00 44.50 83 SER A CA 1
ATOM 672 C C . SER A 1 83 ? 4.395 -15.327 -24.791 1.00 44.50 83 SER A C 1
ATOM 674 O O . SER A 1 83 ? 4.311 -14.666 -25.827 1.00 44.50 83 SER A O 1
ATOM 676 N N . THR A 1 84 ? 5.329 -16.273 -24.633 1.00 46.53 84 THR A N 1
ATOM 677 C CA . THR A 1 84 ? 6.341 -16.591 -25.662 1.00 46.53 84 THR A CA 1
ATOM 678 C C . THR A 1 84 ? 5.874 -17.689 -26.635 1.00 46.53 84 THR A C 1
ATOM 680 O O . THR A 1 84 ? 6.246 -17.658 -27.808 1.00 46.53 84 THR A O 1
ATOM 683 N N . ASP A 1 85 ? 4.992 -18.609 -26.216 1.00 44.56 85 ASP A N 1
ATOM 684 C CA . ASP A 1 85 ? 4.493 -19.704 -27.079 1.00 44.56 85 ASP A CA 1
ATOM 685 C C . ASP A 1 85 ? 3.549 -19.211 -28.200 1.00 44.56 85 ASP A C 1
ATOM 687 O O . ASP A 1 85 ? 3.526 -19.762 -29.303 1.00 44.56 85 ASP A O 1
ATOM 691 N N . ALA A 1 86 ? 2.817 -18.114 -27.968 1.00 49.81 86 ALA A N 1
ATOM 692 C CA . ALA A 1 86 ? 1.906 -17.536 -28.961 1.00 49.81 86 ALA A CA 1
ATOM 693 C C . ALA A 1 86 ? 2.632 -16.868 -30.148 1.00 49.81 86 ALA A C 1
ATOM 695 O O . ALA A 1 86 ? 2.100 -16.837 -31.258 1.00 49.81 86 ALA A O 1
ATOM 696 N N . ALA A 1 87 ? 3.854 -16.363 -29.946 1.00 49.25 87 ALA A N 1
ATOM 697 C CA . ALA A 1 87 ? 4.608 -15.659 -30.985 1.00 49.25 87 ALA A CA 1
ATOM 698 C C . ALA A 1 87 ? 5.263 -16.609 -32.006 1.00 49.25 87 ALA A C 1
ATOM 700 O O . ALA A 1 87 ? 5.442 -16.239 -33.165 1.00 49.25 87 ALA A O 1
ATOM 701 N N . LEU A 1 88 ? 5.581 -17.848 -31.614 1.00 53.03 88 LEU A N 1
ATOM 702 C CA . LEU A 1 88 ? 6.245 -18.822 -32.491 1.00 53.03 88 LEU A CA 1
ATOM 703 C C . LEU A 1 88 ? 5.289 -19.616 -33.394 1.00 53.03 88 LEU A C 1
ATOM 705 O O . LEU A 1 88 ? 5.723 -20.136 -34.419 1.00 53.03 88 LEU A O 1
ATOM 709 N N . ARG A 1 89 ? 3.987 -19.683 -33.083 1.00 51.28 89 ARG A N 1
ATOM 710 C CA . ARG A 1 89 ? 3.003 -20.416 -33.907 1.00 51.28 89 ARG A CA 1
ATOM 711 C C . ARG A 1 89 ? 2.430 -19.626 -35.094 1.00 51.28 89 ARG A C 1
ATOM 713 O O . ARG A 1 89 ? 1.699 -20.204 -35.891 1.00 51.28 89 ARG A O 1
ATOM 720 N N . GLY A 1 90 ? 2.756 -18.338 -35.236 1.00 45.91 90 GLY A N 1
ATOM 721 C CA . GLY A 1 90 ? 2.243 -17.478 -36.316 1.00 45.91 90 GLY A CA 1
ATOM 722 C C . GLY A 1 90 ? 3.141 -17.343 -37.555 1.00 45.91 90 GLY A C 1
ATOM 723 O O . GLY A 1 90 ? 2.699 -16.798 -38.562 1.00 45.91 90 GLY A O 1
ATOM 724 N N . ALA A 1 91 ? 4.387 -17.822 -37.513 1.00 54.06 91 ALA A N 1
ATOM 725 C CA . ALA A 1 91 ? 5.389 -17.581 -38.558 1.00 54.06 91 ALA A CA 1
ATOM 726 C C . ALA A 1 91 ? 5.712 -18.848 -39.370 1.00 54.06 91 ALA A C 1
ATOM 728 O O . ALA A 1 91 ? 6.859 -19.283 -39.432 1.00 54.06 91 ALA A O 1
ATOM 729 N N . GLY A 1 92 ? 4.697 -19.472 -39.971 1.00 48.00 92 GLY A N 1
ATOM 730 C CA . GLY A 1 92 ? 4.900 -20.700 -40.743 1.00 48.00 92 GLY A CA 1
ATOM 731 C C . GLY A 1 92 ? 3.689 -21.160 -41.545 1.00 48.00 92 GLY A C 1
ATOM 732 O O . GLY A 1 92 ? 3.255 -22.294 -41.382 1.00 48.00 92 GLY A O 1
ATOM 733 N N . ALA A 1 93 ? 3.132 -20.293 -42.391 1.00 47.97 93 ALA A N 1
ATOM 734 C CA . ALA A 1 93 ? 2.263 -20.709 -43.492 1.00 47.97 93 ALA A CA 1
ATOM 735 C C . ALA A 1 93 ? 2.267 -19.644 -44.598 1.00 47.97 93 ALA A C 1
ATOM 737 O O . ALA A 1 93 ? 1.433 -18.739 -44.601 1.00 47.97 93 ALA A O 1
ATOM 738 N N . ALA A 1 94 ? 3.231 -19.750 -45.511 1.00 41.72 94 ALA A N 1
ATOM 739 C CA . ALA A 1 94 ? 3.152 -19.241 -46.878 1.00 41.72 94 ALA A CA 1
ATOM 740 C C . ALA A 1 94 ? 4.132 -20.034 -47.748 1.00 41.72 94 ALA A C 1
ATOM 742 O O . ALA A 1 94 ? 5.301 -20.167 -47.319 1.00 41.72 94 ALA A O 1
#

Solvent-accessible surface area (backbone atoms only — not comparable to full-atom values): 5844 Å² total; per-residue (Å²): 132,83,56,72,44,78,51,49,38,64,80,89,42,63,69,60,43,53,50,54,51,48,55,55,71,75,38,96,73,93,50,50,65,59,57,23,60,58,45,30,75,83,33,75,45,32,38,46,40,70,58,56,74,91,75,54,54,99,87,53,64,53,43,34,42,34,24,48,72,54,55,90,76,68,83,56,73,72,64,63,56,61,67,54,59,64,66,67,76,72,79,81,86,130

pLDDT: mean 76.95, std 18.53, range [41.72, 95.81]

Foldseek 3Di:
DQDEAEDEPPPPPVVLVVLLVVVVVVDPDPDQVVSQVVLCVVQVLKDKAWPDPVPDDPRHGTYIYIYSNVDHDDPPVVVVVVVVVVVVVPPDDD

Secondary structure (DSSP, 8-state):
-PPPEEEEESTT-HHHHHHHHHHHHHS----HHHHHHHHTTT-TT-EEEEPPGGG--TTPPPEEEEESSSS--PPPHHHHHHHHHHHHTTS---

Sequence (94 aa):
MTVDLLQCFPHDDPAFRASAETLLRSSVLDDPRELQQRLRRSYPNAVVRRQHPLAVLSDGPRVWYVYRDGHYVTPSDEEMVASTDAALRGAGAA

Radius of gyration: 18.25 Å; Cα contacts (8 Å, |Δi|>4): 97; chains: 1; bounding box: 28×41×57 Å

Mean predicted aligned error: 11.29 Å

Nearest PDB structures (foldseek):
  6rqg-assembly1_A  TM=4.643E-01  e=2.302E+00  Mesomycoplasma hyopneumoniae J
  6ogj-assembly1_B  TM=3.794E-01  e=6.370E+00  Homo sapiens
  5fz5-assembly1_W  TM=2.856E-01  e=2.637E+00  Saccharomyces cerevisiae